Protein AF-A0A2E3R2M0-F1 (afdb_monomer_lite)

Sequence (137 aa):
MSVHHKRQRERTRADRLDARAAELRAQSKQAIVPGVRAQLLRDAARVSERADRIRMALDRTEGRVVVSDHAVVRYLERRYGMDLDAIRAEIAPPAVASAVVALGGTAQIDVPAKHGPHTVVVKDLVVVTVYADGAAS

Secondary structure (DSSP, 8-state):
--HHHHHHHHHHHHHHHHHHHHHHHHHHHH--SHHHHHHHHHHHHHHHHHHHHHHHHHHHHTTPPPPPHHHHHHHHHHHH---HHHHHHHHS-HHHHHHHHHTTS-EEEEE--TT--EEEEEETTEEEEEEES----

pLDDT: mean 88.08, std 9.84, range [35.47, 97.69]

Structure (mmCIF, N/CA/C/O backbone):
data_AF-A0A2E3R2M0-F1
#
_entry.id   AF-A0A2E3R2M0-F1
#
loop_
_atom_site.group_PDB
_atom_site.id
_atom_site.type_symbol
_atom_site.label_atom_id
_atom_site.label_alt_id
_atom_site.label_comp_id
_atom_site.label_asym_id
_atom_site.label_entity_id
_atom_site.label_seq_id
_atom_site.pdbx_PDB_ins_code
_atom_site.Cartn_x
_atom_site.Cartn_y
_atom_site.Cartn_z
_atom_site.occupancy
_atom_site.B_iso_or_equiv
_atom_site.auth_seq_id
_atom_site.auth_comp_id
_atom_site.auth_asym_id
_atom_site.auth_atom_id
_atom_site.pdbx_PDB_model_num
ATOM 1 N N . MET A 1 1 ? 0.326 29.605 25.614 1.00 57.25 1 MET A N 1
ATOM 2 C CA . MET A 1 1 ? -0.043 29.216 24.229 1.00 57.25 1 MET A CA 1
ATOM 3 C C . MET A 1 1 ? -1.101 28.122 24.291 1.00 57.25 1 MET A C 1
ATOM 5 O O . MET A 1 1 ? -0.841 27.101 24.913 1.00 57.25 1 MET A O 1
ATOM 9 N N . SER A 1 2 ? -2.286 28.344 23.710 1.00 75.56 2 SER A N 1
ATOM 10 C CA . SER A 1 2 ? -3.420 27.407 23.795 1.00 75.56 2 SER A CA 1
ATOM 11 C C . SER A 1 2 ? -3.106 26.059 23.132 1.00 75.56 2 SER A C 1
ATOM 13 O O . SER A 1 2 ? -2.579 26.012 22.017 1.00 75.56 2 SER A O 1
ATOM 15 N N . VAL A 1 3 ? -3.462 24.959 23.805 1.00 75.25 3 VAL A N 1
ATOM 16 C CA . VAL A 1 3 ? -3.320 23.572 23.317 1.00 75.25 3 VAL A CA 1
ATOM 17 C C . VAL A 1 3 ? -3.987 23.397 21.946 1.00 75.25 3 VAL A C 1
ATOM 19 O O . VAL A 1 3 ? -3.485 22.662 21.097 1.00 75.25 3 VAL A O 1
ATOM 22 N N . HIS A 1 4 ? -5.061 24.146 21.689 1.00 75.94 4 HIS A N 1
ATOM 23 C CA . HIS A 1 4 ? -5.784 24.144 20.422 1.00 75.94 4 HIS A CA 1
ATOM 24 C C . HIS A 1 4 ? -4.928 24.651 19.245 1.00 75.94 4 HIS A C 1
ATOM 26 O O . HIS A 1 4 ? -4.866 24.006 18.200 1.00 75.94 4 HIS A O 1
ATOM 32 N N . HIS A 1 5 ? -4.168 25.738 19.428 1.00 80.94 5 HIS A N 1
ATOM 33 C CA . HIS A 1 5 ? -3.263 26.256 18.392 1.00 80.94 5 HIS A CA 1
ATOM 34 C C . HIS A 1 5 ? -2.090 25.316 18.107 1.00 80.94 5 HIS A C 1
ATOM 36 O O . HIS A 1 5 ? -1.657 25.207 16.961 1.00 80.94 5 HIS A O 1
ATOM 42 N N . LYS A 1 6 ? -1.580 24.611 19.125 1.00 83.06 6 LYS A N 1
ATOM 43 C CA . LYS A 1 6 ? -0.527 23.604 18.924 1.00 83.06 6 LYS A CA 1
ATOM 44 C C . LYS A 1 6 ? -1.041 22.437 18.072 1.00 83.06 6 LYS A C 1
ATOM 46 O O . LYS A 1 6 ? -0.357 22.028 17.142 1.00 83.06 6 LYS A O 1
ATOM 51 N N . ARG A 1 7 ? -2.264 21.960 18.327 1.00 83.75 7 ARG A N 1
ATOM 52 C CA . ARG A 1 7 ? -2.898 20.871 17.560 1.00 83.75 7 ARG A CA 1
ATOM 53 C C . ARG A 1 7 ? -3.181 21.259 16.114 1.00 83.75 7 ARG A C 1
ATOM 55 O O . ARG A 1 7 ? -2.819 20.517 15.208 1.00 83.75 7 ARG A O 1
ATOM 62 N N . GLN A 1 8 ? -3.754 22.442 15.893 1.00 87.19 8 GLN A N 1
ATOM 63 C CA . GLN A 1 8 ? -4.021 22.941 14.543 1.00 87.19 8 GLN A CA 1
ATOM 64 C C . GLN A 1 8 ? -2.727 23.055 13.723 1.00 87.19 8 GLN A C 1
ATOM 66 O O . GLN A 1 8 ? -2.705 22.692 12.553 1.00 87.19 8 GLN A O 1
ATOM 71 N N . ARG A 1 9 ? -1.621 23.479 14.350 1.00 88.12 9 ARG A N 1
ATOM 72 C CA . ARG A 1 9 ? -0.300 23.523 13.706 1.00 88.12 9 ARG A CA 1
ATOM 73 C C . ARG A 1 9 ? 0.235 22.139 13.346 1.00 88.12 9 ARG A C 1
ATOM 75 O O . ARG A 1 9 ? 0.742 21.979 12.241 1.00 88.12 9 ARG A O 1
ATOM 82 N N . GLU A 1 10 ? 0.129 21.157 14.240 1.00 91.00 10 GLU A N 1
ATOM 83 C CA . GLU A 1 10 ? 0.587 19.787 13.960 1.00 91.00 10 GLU A CA 1
ATOM 84 C C . GLU A 1 10 ? -0.263 19.103 12.880 1.00 91.00 10 GLU A C 1
ATOM 86 O O . GLU A 1 10 ? 0.285 18.399 12.036 1.00 91.00 10 GLU A O 1
ATOM 91 N N . ARG A 1 11 ? -1.573 19.371 12.831 1.00 91.12 11 ARG A N 1
ATOM 92 C CA . ARG A 1 11 ? -2.447 18.857 11.768 1.00 91.12 11 ARG A CA 1
ATOM 93 C C . ARG A 1 11 ? -2.072 19.434 10.404 1.00 91.12 11 ARG A C 1
ATOM 95 O O . ARG A 1 11 ? -1.723 18.682 9.503 1.00 91.12 11 ARG A O 1
ATOM 102 N N . THR A 1 12 ? -1.972 20.760 10.305 1.00 92.94 12 THR A N 1
ATOM 103 C CA . THR A 1 12 ? -1.485 21.434 9.091 1.00 92.94 12 THR A CA 1
ATOM 104 C C . THR A 1 12 ? -0.083 20.959 8.694 1.00 92.94 12 THR A C 1
ATOM 106 O O . THR A 1 12 ? 0.257 20.909 7.514 1.00 92.94 12 THR A O 1
ATOM 109 N N . ARG A 1 13 ? 0.769 20.613 9.668 1.00 93.00 13 ARG A N 1
ATOM 110 C CA . ARG A 1 13 ? 2.099 20.057 9.408 1.00 93.00 13 ARG A CA 1
ATOM 111 C C . ARG A 1 13 ? 2.025 18.653 8.809 1.00 93.00 13 ARG A C 1
ATOM 113 O O . ARG A 1 13 ? 2.772 18.399 7.869 1.00 93.00 13 ARG A O 1
ATOM 120 N N . ALA A 1 14 ? 1.171 17.771 9.330 1.00 92.12 14 ALA A N 1
ATOM 121 C CA . ALA A 1 14 ? 0.958 16.440 8.763 1.00 92.12 14 ALA A CA 1
ATOM 122 C C . ALA A 1 14 ? 0.464 16.539 7.311 1.00 92.12 14 ALA A C 1
ATOM 124 O O . ALA A 1 14 ? 1.091 15.964 6.426 1.00 92.12 14 ALA A O 1
ATOM 125 N N . ASP A 1 15 ? -0.536 17.385 7.052 1.00 92.31 15 ASP A N 1
ATOM 126 C CA . ASP A 1 15 ? -1.093 17.586 5.707 1.00 92.31 15 ASP A CA 1
ATOM 127 C C . ASP A 1 15 ? -0.031 18.100 4.714 1.00 92.31 15 ASP A C 1
ATOM 129 O O . ASP A 1 15 ? 0.057 17.648 3.572 1.00 92.31 15 ASP A O 1
ATOM 133 N N . ARG A 1 16 ? 0.847 19.015 5.155 1.00 95.19 16 ARG A N 1
ATOM 134 C CA . ARG A 1 16 ? 1.979 19.496 4.340 1.00 95.19 16 ARG A CA 1
ATOM 135 C C . ARG A 1 16 ? 3.004 18.404 4.047 1.00 95.19 16 ARG A C 1
ATOM 137 O O . ARG A 1 16 ? 3.582 18.398 2.962 1.00 95.19 16 ARG A O 1
ATOM 144 N N . LEU A 1 17 ? 3.266 17.514 5.004 1.00 94.44 17 LEU A N 1
ATOM 145 C CA . LEU A 1 17 ? 4.168 16.382 4.789 1.00 94.44 17 LEU A CA 1
ATOM 146 C C . LEU A 1 17 ? 3.557 15.395 3.789 1.00 94.44 17 LEU A C 1
ATOM 148 O O . LEU A 1 17 ? 4.259 14.965 2.881 1.00 94.44 17 LEU A O 1
ATOM 152 N N . ASP A 1 18 ? 2.259 15.116 3.874 1.00 91.44 18 ASP A N 1
ATOM 153 C CA . ASP A 1 18 ? 1.570 14.250 2.911 1.00 91.44 18 ASP A CA 1
ATOM 154 C C . ASP A 1 18 ? 1.604 14.836 1.492 1.00 91.44 18 ASP A C 1
ATOM 156 O O . ASP A 1 18 ? 1.985 14.144 0.542 1.00 91.44 18 ASP A O 1
ATOM 160 N N . ALA A 1 19 ? 1.323 16.136 1.351 1.00 93.56 19 ALA A N 1
ATOM 161 C CA . ALA A 1 19 ? 1.453 16.842 0.078 1.00 93.56 19 ALA A CA 1
ATOM 162 C C . ALA A 1 19 ? 2.885 16.754 -0.477 1.00 93.56 19 ALA A C 1
ATOM 164 O O . ALA A 1 19 ? 3.085 16.457 -1.656 1.00 93.56 19 ALA A O 1
ATOM 165 N N . ARG A 1 20 ? 3.897 16.926 0.382 1.00 95.38 20 ARG A N 1
ATOM 166 C CA . ARG A 1 20 ? 5.302 16.801 -0.019 1.00 95.38 20 ARG A CA 1
ATOM 167 C C . ARG A 1 20 ? 5.665 15.375 -0.431 1.00 95.38 20 ARG A C 1
ATOM 169 O O . ARG A 1 20 ? 6.393 15.191 -1.402 1.00 95.38 20 ARG A O 1
ATOM 176 N N . ALA A 1 21 ? 5.167 14.362 0.273 1.00 91.69 21 ALA A N 1
ATOM 177 C CA . ALA A 1 21 ? 5.384 12.968 -0.099 1.00 91.69 21 ALA A CA 1
ATOM 178 C C . ALA A 1 21 ? 4.736 12.650 -1.456 1.00 91.69 21 ALA A C 1
ATOM 180 O O . ALA A 1 21 ? 5.339 11.957 -2.275 1.00 91.69 21 ALA A O 1
ATOM 181 N N . ALA A 1 22 ? 3.534 13.168 -1.723 1.00 89.56 22 ALA A N 1
ATOM 182 C CA . ALA A 1 22 ? 2.870 13.029 -3.017 1.00 89.56 22 ALA A CA 1
ATOM 183 C C . ALA A 1 22 ? 3.665 13.702 -4.150 1.00 89.56 22 ALA A C 1
ATOM 185 O O . ALA A 1 22 ? 3.880 13.088 -5.196 1.00 89.56 22 ALA A O 1
ATOM 186 N N . GLU A 1 23 ? 4.170 14.914 -3.917 1.00 93.75 23 GLU A N 1
ATOM 187 C CA . GLU A 1 23 ? 5.014 15.642 -4.868 1.00 93.75 23 GLU A CA 1
ATOM 188 C C . GLU A 1 23 ? 6.308 14.875 -5.188 1.00 93.75 23 GLU A C 1
ATOM 190 O O . GLU A 1 23 ? 6.620 14.651 -6.355 1.00 93.75 23 GLU A O 1
ATOM 195 N N . LEU A 1 24 ? 7.027 14.392 -4.169 1.00 91.12 24 LEU A N 1
ATOM 196 C CA . LEU A 1 24 ? 8.251 13.600 -4.356 1.00 91.12 24 LEU A CA 1
ATOM 197 C C . LEU A 1 24 ? 7.983 12.302 -5.132 1.00 91.12 24 LEU A C 1
ATOM 199 O O . LEU A 1 24 ? 8.786 11.903 -5.978 1.00 91.12 24 LEU A O 1
ATOM 203 N N . ARG A 1 25 ? 6.833 11.653 -4.903 1.00 88.94 25 ARG A N 1
ATOM 204 C CA . ARG A 1 25 ? 6.409 10.483 -5.692 1.00 88.94 25 ARG A CA 1
ATOM 205 C C . ARG A 1 25 ? 6.126 10.854 -7.147 1.00 88.94 25 ARG A C 1
ATOM 207 O O . ARG A 1 25 ? 6.478 10.081 -8.034 1.00 88.94 25 ARG A O 1
ATOM 214 N N . ALA A 1 26 ? 5.515 12.008 -7.411 1.00 87.12 26 ALA A N 1
ATOM 215 C CA . ALA A 1 26 ? 5.287 12.488 -8.773 1.00 87.12 26 ALA A CA 1
ATOM 216 C C . ALA A 1 26 ? 6.611 12.808 -9.486 1.00 87.12 26 ALA A C 1
ATOM 218 O O . ALA A 1 26 ? 6.827 12.340 -10.602 1.00 87.12 26 ALA A O 1
ATOM 219 N N . GLN A 1 27 ? 7.538 13.496 -8.813 1.00 87.56 27 GLN A N 1
ATOM 220 C CA . GLN A 1 27 ? 8.883 13.766 -9.333 1.00 87.56 27 GLN A CA 1
ATOM 221 C C . GLN A 1 27 ? 9.650 12.471 -9.622 1.00 87.56 27 GLN A C 1
ATOM 223 O O . GLN A 1 27 ? 10.285 12.342 -10.663 1.00 87.56 27 GLN A O 1
ATOM 228 N N . SER A 1 28 ? 9.533 11.465 -8.749 1.00 88.38 28 SER A N 1
ATOM 229 C CA . SER A 1 28 ? 10.120 10.140 -8.970 1.00 88.38 28 SER A CA 1
ATOM 230 C C . SER A 1 28 ? 9.608 9.473 -10.255 1.00 88.38 28 SER A C 1
ATOM 232 O O . SER A 1 28 ? 10.381 8.820 -10.952 1.00 88.38 28 SER A O 1
ATOM 234 N N . LYS A 1 29 ? 8.329 9.656 -10.617 1.00 84.81 29 LYS A N 1
ATOM 235 C CA . LYS A 1 29 ? 7.778 9.133 -11.883 1.00 84.81 29 LYS A CA 1
ATOM 236 C C . LYS A 1 29 ? 8.386 9.810 -13.117 1.00 84.81 29 LYS A C 1
ATOM 238 O O . LYS A 1 29 ? 8.476 9.167 -14.154 1.00 84.81 29 LYS A O 1
ATOM 243 N N . GLN A 1 30 ? 8.789 11.074 -13.002 1.00 85.06 30 GLN A N 1
ATOM 244 C CA . GLN A 1 30 ? 9.390 11.862 -14.086 1.00 85.06 30 GLN A CA 1
ATOM 245 C C . GLN A 1 30 ? 10.927 11.771 -14.119 1.00 85.06 30 GLN A C 1
ATOM 247 O O . GLN A 1 30 ? 11.556 12.230 -15.070 1.00 85.06 30 GLN A O 1
ATOM 252 N N . ALA A 1 31 ? 11.552 11.198 -13.086 1.00 84.62 31 ALA A N 1
ATOM 253 C CA . ALA A 1 31 ? 13.001 11.125 -12.972 1.00 84.62 31 ALA A CA 1
ATOM 254 C C . ALA A 1 31 ? 13.601 10.152 -13.999 1.00 84.62 31 ALA A C 1
ATOM 256 O O . ALA A 1 31 ? 13.319 8.955 -13.984 1.00 84.62 31 ALA A O 1
ATOM 257 N N . ILE A 1 32 ? 14.491 10.676 -14.844 1.00 81.88 32 ILE A N 1
ATOM 258 C CA . ILE A 1 32 ? 15.171 9.919 -15.907 1.00 81.88 32 ILE A CA 1
ATOM 259 C C . ILE A 1 32 ? 16.325 9.078 -15.336 1.00 81.88 32 ILE A C 1
ATOM 261 O O . ILE A 1 32 ? 16.623 7.995 -15.832 1.00 81.88 32 ILE A O 1
ATOM 265 N N . VAL A 1 33 ? 16.965 9.550 -14.260 1.00 91.31 33 VAL A N 1
ATOM 266 C CA . VAL A 1 33 ? 18.130 8.887 -13.656 1.00 91.31 33 VAL A CA 1
ATOM 267 C C . VAL A 1 33 ? 17.684 7.906 -12.560 1.00 91.31 33 VAL A C 1
ATOM 269 O O . VAL A 1 33 ? 17.106 8.348 -11.559 1.00 91.31 33 VAL A O 1
ATOM 272 N N . PRO A 1 34 ? 18.008 6.598 -12.664 1.00 80.06 34 PRO A N 1
ATOM 273 C CA . PRO A 1 34 ? 17.592 5.588 -11.685 1.00 80.06 34 PRO A CA 1
ATOM 274 C C . PRO A 1 34 ? 17.998 5.907 -10.239 1.00 80.06 34 PRO A C 1
ATOM 276 O O . PRO A 1 34 ? 17.199 5.738 -9.318 1.00 80.06 34 PRO A O 1
ATOM 279 N N . GLY A 1 35 ? 19.210 6.435 -10.026 1.00 85.38 35 GLY A N 1
ATOM 280 C CA . GLY A 1 35 ? 19.694 6.811 -8.692 1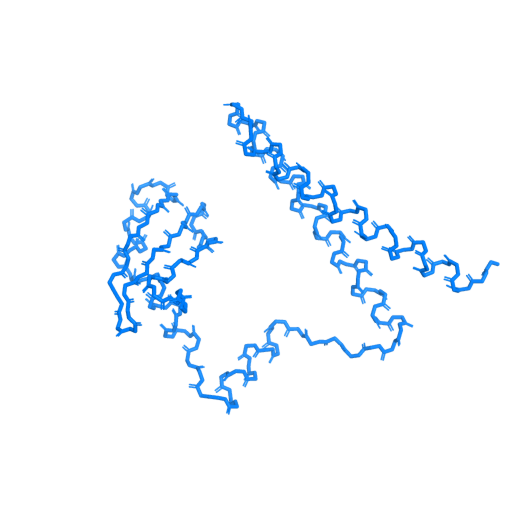.00 85.38 35 GLY A CA 1
ATOM 281 C C . GLY A 1 35 ? 18.882 7.940 -8.048 1.00 85.38 35 GLY A C 1
ATOM 282 O O . GLY A 1 35 ? 18.532 7.863 -6.869 1.00 85.38 35 GLY A O 1
ATOM 283 N N . VAL A 1 36 ? 18.508 8.950 -8.841 1.00 88.00 36 VAL A N 1
ATOM 284 C CA . VAL A 1 36 ? 17.659 10.066 -8.392 1.00 88.00 36 VAL A CA 1
ATOM 285 C C . VAL A 1 36 ? 16.252 9.564 -8.083 1.00 88.00 36 VAL A C 1
ATOM 287 O O . VAL A 1 36 ? 15.697 9.886 -7.034 1.00 88.00 36 VAL A O 1
ATOM 290 N N . ARG A 1 37 ? 15.698 8.705 -8.945 1.00 86.25 37 ARG A N 1
ATOM 291 C CA . ARG A 1 37 ? 14.391 8.075 -8.730 1.00 86.25 37 ARG A CA 1
ATOM 292 C C . ARG A 1 37 ? 14.338 7.305 -7.410 1.00 86.25 37 ARG A C 1
ATOM 294 O O . ARG A 1 37 ? 13.400 7.498 -6.637 1.00 86.25 37 ARG A O 1
ATOM 301 N N . ALA A 1 38 ? 15.341 6.467 -7.146 1.00 82.81 38 ALA A N 1
ATOM 302 C CA . ALA A 1 38 ? 15.433 5.682 -5.918 1.00 82.81 38 ALA A CA 1
ATOM 303 C C . ALA A 1 38 ? 15.561 6.575 -4.674 1.00 82.81 38 ALA A C 1
ATOM 305 O O . ALA A 1 38 ? 14.940 6.302 -3.646 1.00 82.81 38 ALA A O 1
ATOM 306 N N . GLN A 1 39 ? 16.325 7.667 -4.770 1.00 88.62 39 GLN A N 1
ATOM 307 C CA . GLN A 1 39 ? 16.451 8.631 -3.682 1.00 88.62 39 GLN A CA 1
ATOM 308 C C . GLN A 1 39 ? 15.118 9.327 -3.376 1.00 88.62 39 GLN A C 1
ATOM 310 O O . GLN A 1 39 ? 14.696 9.339 -2.222 1.00 88.62 39 GLN A O 1
ATOM 315 N N . LEU A 1 40 ? 14.404 9.802 -4.401 1.00 89.12 40 LEU A N 1
ATOM 316 C CA . LEU A 1 40 ? 13.090 10.433 -4.241 1.00 89.12 40 LEU A CA 1
ATOM 317 C C . LEU A 1 40 ? 12.051 9.486 -3.621 1.00 89.12 40 LEU A C 1
ATOM 319 O O . LEU A 1 40 ? 11.238 9.920 -2.806 1.00 89.12 40 LEU A O 1
ATOM 323 N N . LEU A 1 41 ? 12.087 8.190 -3.956 1.00 86.62 41 LEU A N 1
ATOM 324 C CA . LEU A 1 41 ? 11.209 7.189 -3.334 1.00 86.62 41 LEU A CA 1
ATOM 325 C C . LEU A 1 41 ? 11.514 7.003 -1.846 1.00 86.62 41 LEU A C 1
ATOM 327 O O . LEU A 1 41 ? 10.588 6.981 -1.033 1.00 86.62 41 LEU A O 1
ATOM 331 N N . ARG A 1 42 ? 12.798 6.915 -1.474 1.00 89.00 42 ARG A N 1
ATOM 332 C CA . ARG A 1 42 ? 13.209 6.828 -0.064 1.00 89.00 42 ARG A CA 1
ATOM 333 C C . ARG A 1 42 ? 12.787 8.064 0.720 1.00 89.00 42 ARG A C 1
ATOM 335 O O . ARG A 1 42 ? 12.273 7.937 1.830 1.00 89.00 42 ARG A O 1
ATOM 342 N N . ASP A 1 43 ? 12.968 9.244 0.142 1.00 90.75 43 ASP A N 1
ATOM 343 C CA . ASP A 1 43 ? 12.594 10.497 0.792 1.00 90.75 43 ASP A CA 1
ATOM 344 C C . ASP A 1 43 ? 11.073 10.604 0.954 1.00 90.75 43 ASP A C 1
ATOM 346 O O . ASP A 1 43 ? 10.595 10.943 2.038 1.00 90.75 43 ASP A O 1
ATOM 350 N N . ALA A 1 44 ? 10.297 10.209 -0.060 1.00 89.31 44 ALA A N 1
ATOM 351 C CA . ALA A 1 44 ? 8.843 10.132 0.048 1.00 89.31 44 ALA A CA 1
ATOM 352 C C . ALA A 1 44 ? 8.385 9.160 1.150 1.00 89.31 44 ALA A C 1
ATOM 354 O O . ALA A 1 44 ? 7.476 9.492 1.914 1.00 89.31 44 ALA A O 1
ATOM 355 N N . ALA A 1 45 ? 9.018 7.987 1.269 1.00 87.81 45 ALA A N 1
ATOM 356 C CA . ALA A 1 45 ? 8.704 7.010 2.312 1.00 87.81 45 ALA A CA 1
ATOM 357 C C . ALA A 1 45 ? 8.961 7.576 3.720 1.00 87.81 45 ALA A C 1
ATOM 359 O O . ALA A 1 45 ? 8.084 7.507 4.581 1.00 87.81 45 ALA A O 1
ATOM 360 N N . ARG A 1 46 ? 10.113 8.228 3.932 1.00 93.38 46 ARG A N 1
ATOM 361 C CA . ARG A 1 46 ? 10.460 8.870 5.216 1.00 93.38 46 ARG A CA 1
ATOM 362 C C . ARG A 1 46 ? 9.482 9.978 5.601 1.00 93.38 46 ARG A C 1
ATOM 364 O O . ARG A 1 46 ? 9.128 10.118 6.772 1.00 93.38 46 ARG A O 1
ATOM 371 N N . VAL A 1 47 ? 9.058 10.789 4.630 1.00 93.94 47 VAL A N 1
ATOM 372 C CA . VAL A 1 47 ? 8.087 11.868 4.863 1.00 93.94 47 VAL A CA 1
ATOM 373 C C . VAL A 1 47 ? 6.719 11.292 5.239 1.00 93.94 47 VAL A C 1
ATOM 375 O O . VAL A 1 47 ? 6.120 11.765 6.204 1.00 93.94 47 VAL A O 1
ATOM 378 N N . SER A 1 48 ? 6.276 10.242 4.542 1.00 89.75 48 SER A N 1
ATOM 379 C CA . SER A 1 48 ? 5.019 9.536 4.827 1.00 89.75 48 SER A CA 1
ATOM 380 C C . SER A 1 48 ? 5.000 8.963 6.248 1.00 89.75 48 SER A C 1
ATOM 382 O O . SER A 1 48 ? 4.116 9.287 7.032 1.00 89.75 48 SER A O 1
ATOM 384 N N . GLU A 1 49 ? 6.044 8.221 6.633 1.00 91.25 49 GLU A N 1
ATOM 385 C CA . GLU A 1 49 ? 6.167 7.630 7.975 1.00 91.25 49 GLU A CA 1
ATOM 386 C C . GLU A 1 49 ? 6.143 8.706 9.077 1.00 91.25 49 GLU A C 1
ATOM 388 O O . GLU A 1 49 ? 5.623 8.521 10.182 1.00 91.25 49 GLU A O 1
ATOM 393 N N . ARG A 1 50 ? 6.719 9.880 8.795 1.00 94.25 50 ARG A N 1
ATOM 394 C CA . ARG A 1 50 ? 6.671 11.013 9.720 1.00 94.25 50 ARG A CA 1
ATOM 395 C C . ARG A 1 50 ? 5.261 11.589 9.855 1.00 94.25 50 ARG A C 1
ATOM 397 O O . ARG A 1 50 ? 4.884 11.926 10.977 1.00 94.25 50 ARG A O 1
ATOM 404 N N . ALA A 1 51 ? 4.511 11.712 8.762 1.00 92.06 51 ALA A N 1
ATOM 405 C CA . ALA A 1 51 ? 3.125 12.172 8.798 1.00 92.06 51 ALA A CA 1
ATOM 406 C C . ALA A 1 51 ? 2.245 11.199 9.599 1.00 92.06 51 ALA A C 1
ATOM 408 O O . ALA A 1 51 ? 1.532 11.636 10.504 1.00 92.06 51 ALA A O 1
ATOM 409 N N . ASP A 1 52 ? 2.392 9.891 9.369 1.00 89.31 52 ASP A N 1
ATOM 410 C CA . ASP A 1 52 ? 1.649 8.847 10.086 1.00 89.31 52 ASP A CA 1
ATOM 411 C C . ASP A 1 52 ? 1.901 8.909 11.600 1.00 89.31 52 ASP A C 1
ATOM 413 O O . ASP A 1 52 ? 0.959 8.909 12.395 1.00 89.31 52 ASP A O 1
ATOM 417 N N . ARG A 1 53 ? 3.163 9.080 12.024 1.00 91.06 53 ARG A N 1
ATOM 418 C CA . ARG A 1 53 ? 3.502 9.264 13.448 1.00 91.06 53 ARG A CA 1
ATOM 419 C C . ARG A 1 53 ? 2.839 10.493 14.068 1.00 91.06 53 ARG A C 1
ATOM 421 O O . ARG A 1 53 ? 2.385 10.424 15.211 1.00 91.06 53 ARG A O 1
ATOM 428 N N . ILE A 1 54 ? 2.791 11.614 13.345 1.00 91.94 54 ILE A N 1
ATOM 429 C CA . ILE A 1 54 ? 2.131 12.836 13.828 1.00 91.94 54 ILE A CA 1
ATOM 430 C C . ILE A 1 54 ? 0.621 12.605 13.944 1.00 91.94 54 ILE A C 1
ATOM 432 O O . ILE A 1 54 ? 0.045 12.963 14.970 1.00 91.94 54 ILE A O 1
ATOM 436 N N . ARG A 1 55 ? -0.008 11.957 12.953 1.00 89.62 55 ARG A N 1
ATOM 437 C CA . ARG A 1 55 ? -1.440 11.617 12.989 1.00 89.62 55 ARG A CA 1
ATOM 438 C C . ARG A 1 55 ? -1.772 10.714 14.181 1.00 89.62 55 ARG A C 1
ATOM 440 O O . ARG A 1 55 ? -2.622 11.078 14.985 1.00 89.62 55 ARG A O 1
ATOM 447 N N . MET A 1 56 ? -1.006 9.644 14.403 1.00 87.19 56 MET A N 1
ATOM 448 C CA . MET A 1 56 ? -1.191 8.777 15.577 1.00 87.19 56 MET A CA 1
ATOM 449 C C . MET A 1 56 ? -1.042 9.531 16.907 1.00 87.19 56 MET A C 1
ATOM 451 O O . MET A 1 56 ? -1.776 9.273 17.862 1.00 87.19 56 MET A O 1
ATOM 455 N N . ALA A 1 57 ? -0.082 10.455 17.006 1.00 87.44 57 ALA A N 1
ATOM 456 C CA . ALA A 1 57 ? 0.093 11.268 18.206 1.00 87.44 57 ALA A CA 1
ATOM 457 C C . ALA A 1 57 ? -1.085 12.235 18.427 1.00 87.44 57 ALA A C 1
ATOM 459 O O . ALA A 1 57 ? -1.510 12.434 19.569 1.00 87.44 57 ALA A O 1
ATOM 460 N N . LEU A 1 58 ? -1.630 12.809 17.349 1.00 88.44 58 LEU A N 1
ATOM 461 C CA . LEU A 1 58 ? -2.831 13.642 17.391 1.00 88.44 58 LEU A CA 1
ATOM 462 C C . LEU A 1 58 ? -4.048 12.838 17.847 1.00 88.44 58 LEU A C 1
ATOM 464 O O . LEU A 1 58 ? -4.705 13.260 18.795 1.00 88.44 58 LEU A O 1
ATOM 468 N N . ASP A 1 59 ? -4.287 11.660 17.271 1.00 88.00 59 ASP A N 1
ATOM 469 C CA . ASP A 1 59 ? -5.423 10.806 17.638 1.00 88.00 59 ASP A CA 1
ATOM 470 C C . ASP A 1 59 ? -5.393 10.427 19.124 1.00 88.00 59 ASP A C 1
ATOM 472 O O . ASP A 1 59 ? -6.393 10.581 19.829 1.00 88.00 59 ASP A O 1
ATOM 476 N N . ARG A 1 60 ? -4.215 10.044 19.641 1.00 85.12 60 ARG A N 1
ATOM 477 C CA . ARG A 1 60 ? -4.013 9.786 21.079 1.00 85.12 60 ARG A CA 1
ATOM 478 C C . ARG A 1 60 ? -4.326 11.012 21.935 1.00 85.12 60 ARG A C 1
ATOM 480 O O . ARG A 1 60 ? -4.919 10.889 23.001 1.00 85.12 60 ARG A O 1
ATOM 487 N N . THR A 1 61 ? -3.930 12.197 21.475 1.00 84.50 61 THR A N 1
ATOM 488 C CA . THR A 1 61 ? -4.153 13.460 22.195 1.00 84.50 61 THR A CA 1
ATOM 489 C C . THR A 1 61 ? -5.624 13.894 22.165 1.00 84.50 61 THR A C 1
ATOM 491 O O . THR A 1 61 ? -6.081 14.606 23.060 1.00 84.50 61 THR A O 1
ATOM 494 N N . GLU A 1 62 ? -6.368 13.488 21.138 1.00 85.00 62 GLU A N 1
ATOM 495 C CA . GLU A 1 62 ? -7.803 13.737 20.990 1.00 85.00 62 GLU A CA 1
ATOM 496 C C . GLU A 1 62 ? -8.670 12.672 21.680 1.00 85.00 62 GLU A C 1
ATOM 498 O O . GLU A 1 62 ? -9.893 12.767 21.632 1.00 85.00 62 GLU A O 1
ATOM 503 N N . GLY A 1 63 ? -8.059 11.677 22.336 1.00 85.31 63 GLY A N 1
ATOM 504 C CA . GLY A 1 63 ? -8.786 10.579 22.975 1.00 85.31 63 GLY A CA 1
ATOM 505 C C . GLY A 1 63 ? -9.519 9.686 21.971 1.00 85.31 63 GLY A C 1
ATOM 506 O O . GLY A 1 63 ? -10.462 8.991 22.341 1.00 85.31 63 GLY A O 1
ATOM 507 N N . ARG A 1 64 ? -9.112 9.712 20.696 1.00 84.62 64 ARG A N 1
ATOM 508 C CA . ARG A 1 64 ? -9.689 8.858 19.659 1.00 84.62 64 ARG A CA 1
ATOM 509 C C . ARG A 1 64 ? -9.110 7.458 19.775 1.00 84.62 64 ARG A C 1
ATOM 511 O O . ARG A 1 64 ? -7.902 7.275 19.924 1.00 84.62 64 ARG A O 1
ATOM 518 N N . VAL A 1 65 ? -9.978 6.462 19.658 1.00 85.75 65 VAL A N 1
ATOM 519 C CA . VAL A 1 65 ? -9.552 5.070 19.520 1.00 85.75 65 VAL A CA 1
ATOM 520 C C . VAL A 1 65 ? -8.997 4.878 18.111 1.00 85.75 65 VAL A C 1
ATOM 522 O O . VAL A 1 65 ? -9.680 5.165 17.130 1.00 85.75 65 VAL A O 1
ATOM 525 N N . VAL A 1 66 ? -7.761 4.390 18.016 1.00 87.06 66 VAL A N 1
ATOM 526 C CA . VAL A 1 66 ? -7.110 4.048 16.745 1.00 87.06 66 VAL A CA 1
ATOM 527 C C . VAL A 1 66 ? -7.160 2.536 16.566 1.00 87.06 66 VAL A C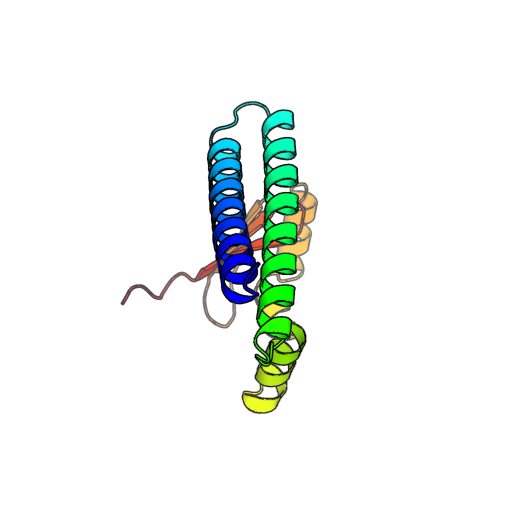 1
ATOM 529 O O . VAL A 1 66 ? -6.745 1.792 17.454 1.00 87.06 66 VAL A O 1
ATOM 532 N N . VAL A 1 67 ? -7.645 2.085 15.411 1.00 87.56 67 VAL A N 1
ATOM 533 C CA . VAL A 1 67 ? -7.638 0.670 15.025 1.00 87.56 67 VAL A CA 1
ATOM 534 C C . VAL A 1 67 ? -6.388 0.412 14.190 1.00 87.56 67 VAL A C 1
ATOM 536 O O . VAL A 1 67 ? -6.156 1.100 13.203 1.00 87.56 67 VAL A O 1
ATOM 539 N N . SER A 1 68 ? -5.558 -0.547 14.601 1.00 89.19 68 SER A N 1
ATOM 540 C CA . SER A 1 68 ? -4.373 -0.939 13.832 1.00 89.19 68 SER A CA 1
ATOM 541 C C . SER A 1 68 ? -4.747 -1.824 12.644 1.00 89.19 68 SER A C 1
ATOM 543 O O . SER A 1 68 ? -5.731 -2.561 12.711 1.00 89.19 68 SER A O 1
ATOM 545 N N . ASP A 1 69 ? -3.907 -1.854 11.609 1.00 90.00 69 ASP A N 1
ATOM 546 C CA . ASP A 1 69 ? -4.084 -2.770 10.474 1.00 90.00 69 ASP A CA 1
ATOM 547 C C . ASP A 1 69 ? -4.178 -4.229 10.932 1.00 90.00 69 ASP A C 1
ATOM 549 O O . ASP A 1 69 ? -5.005 -4.985 10.434 1.00 90.00 69 ASP A O 1
ATOM 553 N N . HIS A 1 70 ? -3.404 -4.624 11.952 1.00 92.94 70 HIS A N 1
ATOM 554 C CA . HIS A 1 70 ? -3.509 -5.963 12.534 1.00 92.94 70 HIS A CA 1
ATOM 555 C C . HIS A 1 70 ? -4.904 -6.235 13.115 1.00 92.94 70 HIS A C 1
ATOM 557 O O . HIS A 1 70 ? -5.446 -7.321 12.930 1.00 92.94 70 HIS A O 1
ATOM 563 N N . ALA A 1 71 ? -5.504 -5.260 13.804 1.00 94.50 71 ALA A N 1
ATOM 564 C CA . ALA A 1 71 ? -6.852 -5.409 14.339 1.00 94.50 71 ALA A CA 1
ATOM 565 C C . ALA A 1 71 ? -7.899 -5.492 13.217 1.00 94.50 71 ALA A C 1
ATOM 567 O O . ALA A 1 71 ? -8.820 -6.299 13.321 1.00 94.50 71 ALA A O 1
ATOM 568 N N . VAL A 1 72 ? -7.729 -4.728 12.130 1.00 95.75 72 VAL A N 1
ATOM 569 C CA . VAL A 1 72 ? -8.579 -4.828 10.932 1.00 95.75 72 VAL A CA 1
ATOM 570 C C . VAL A 1 72 ? -8.465 -6.219 10.307 1.00 95.75 72 VAL A C 1
ATOM 572 O O . VAL A 1 72 ? -9.484 -6.874 10.116 1.00 95.75 72 VAL A O 1
ATOM 575 N N . VAL A 1 73 ? -7.244 -6.706 10.072 1.00 94.62 73 VAL A N 1
ATOM 576 C CA . VAL A 1 73 ? -6.952 -8.059 9.558 1.00 94.62 73 VAL A CA 1
ATOM 577 C C . VAL A 1 73 ? -7.671 -9.118 10.398 1.00 94.62 73 VAL A C 1
ATOM 579 O O . VAL A 1 73 ? -8.460 -9.897 9.868 1.00 94.62 73 VAL A O 1
ATOM 582 N N . ARG A 1 74 ? -7.496 -9.095 11.727 1.00 96.19 74 ARG A N 1
ATOM 583 C CA . ARG A 1 74 ? -8.161 -10.052 12.628 1.00 96.19 74 ARG A CA 1
ATOM 584 C C . ARG A 1 74 ? -9.676 -9.929 12.626 1.00 96.19 74 ARG A C 1
ATOM 586 O O . ARG A 1 74 ? -10.370 -10.936 12.760 1.00 96.19 74 ARG A O 1
ATOM 593 N N . TYR A 1 75 ? -10.196 -8.711 12.528 1.00 97.44 75 TYR A N 1
ATOM 594 C CA . TYR A 1 75 ? -11.631 -8.490 12.446 1.00 97.44 75 TYR A CA 1
ATOM 595 C C . TYR A 1 75 ? -12.197 -9.088 11.157 1.00 97.44 75 TYR A C 1
ATOM 597 O O . TYR A 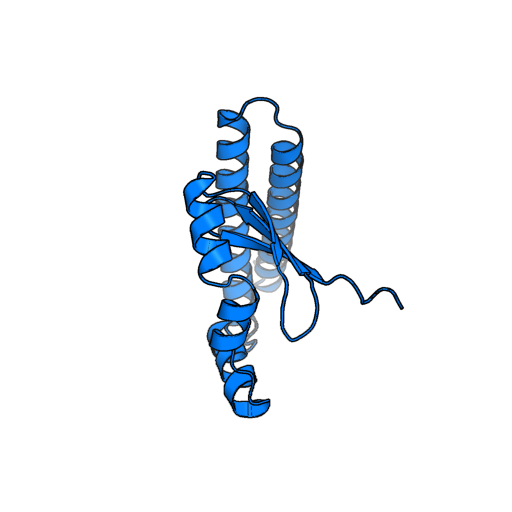1 75 ? -13.194 -9.797 11.224 1.00 97.44 75 TYR A O 1
ATOM 605 N N . LEU A 1 76 ? -11.538 -8.881 10.014 1.00 97.00 76 LEU A N 1
ATOM 606 C CA . LEU A 1 76 ? -11.951 -9.452 8.732 1.00 97.00 76 LEU A CA 1
ATOM 607 C C . LEU A 1 76 ? -11.962 -10.987 8.760 1.00 97.00 76 LEU A C 1
ATOM 609 O O . LEU A 1 76 ? -12.972 -11.597 8.406 1.00 97.00 76 LEU A O 1
ATOM 613 N N . GLU A 1 77 ? -10.898 -11.600 9.281 1.00 96.94 77 GLU A N 1
ATOM 614 C CA . GLU A 1 77 ? -10.800 -13.056 9.453 1.00 96.94 77 GLU A CA 1
ATOM 615 C C . GLU A 1 77 ? -11.924 -13.606 10.337 1.00 96.94 77 GLU A C 1
ATOM 617 O O . GLU A 1 77 ? -12.652 -14.516 9.949 1.00 96.94 77 GLU A O 1
ATOM 622 N N . ARG A 1 78 ? -12.110 -13.040 11.534 1.00 96.75 78 ARG A N 1
ATOM 623 C CA . ARG A 1 78 ? -13.032 -13.599 12.535 1.00 96.75 78 ARG A CA 1
ATOM 624 C C . ARG A 1 78 ? -14.493 -13.266 12.264 1.00 96.75 78 ARG A C 1
ATOM 626 O O . ARG A 1 78 ? -15.362 -14.084 12.546 1.00 96.75 78 ARG A O 1
ATOM 633 N N . ARG A 1 79 ? -14.783 -12.049 11.792 1.00 97.69 79 ARG A N 1
ATOM 634 C CA . ARG A 1 79 ? -16.161 -11.565 11.622 1.00 97.69 79 ARG A CA 1
ATOM 635 C C . ARG A 1 79 ? -16.770 -11.998 10.299 1.00 97.69 79 ARG A C 1
ATOM 637 O O . ARG A 1 79 ? -17.970 -12.283 10.278 1.00 97.69 79 ARG A O 1
ATOM 644 N N . TYR A 1 80 ? -15.969 -11.984 9.235 1.00 96.50 80 TYR A N 1
ATOM 645 C CA . TYR A 1 80 ? -16.417 -12.263 7.871 1.00 96.50 80 TYR A CA 1
ATOM 646 C C . TYR A 1 80 ? -15.874 -13.583 7.320 1.00 96.50 80 TYR A C 1
ATOM 648 O O . TYR A 1 80 ? -16.233 -13.949 6.207 1.00 96.50 80 TYR A O 1
ATOM 656 N N . GLY A 1 81 ? -15.039 -14.306 8.075 1.00 95.31 81 GLY A N 1
ATOM 657 C CA . GLY A 1 81 ? -14.469 -15.574 7.618 1.00 95.31 81 GLY A CA 1
ATOM 658 C C . GLY A 1 81 ? -13.481 -15.407 6.463 1.00 95.31 81 GLY A C 1
ATOM 659 O O . GLY A 1 81 ? -13.281 -16.349 5.703 1.00 95.31 81 GLY A O 1
ATOM 660 N N . MET A 1 82 ? -12.904 -14.211 6.285 1.00 95.31 82 MET A N 1
ATOM 661 C CA . MET A 1 82 ? -11.942 -13.960 5.212 1.00 95.31 82 MET A CA 1
ATOM 662 C C . MET A 1 82 ? -10.616 -14.651 5.518 1.00 95.31 82 MET A C 1
ATOM 664 O O . MET A 1 82 ? -9.952 -14.309 6.492 1.00 95.31 82 MET A O 1
ATOM 668 N N . ASP A 1 83 ? -10.202 -15.577 4.660 1.00 94.31 83 ASP A N 1
ATOM 669 C CA . ASP A 1 83 ? -8.864 -16.159 4.718 1.00 94.31 83 ASP A CA 1
ATOM 670 C C . ASP A 1 83 ? -7.879 -15.238 3.986 1.00 94.31 83 ASP A C 1
ATOM 672 O O . ASP A 1 83 ? -7.711 -15.291 2.765 1.00 94.31 83 ASP A O 1
ATOM 676 N N . LEU A 1 84 ? -7.262 -14.328 4.742 1.00 92.19 84 LEU A N 1
ATOM 677 C CA . LEU A 1 84 ? -6.323 -13.354 4.190 1.00 92.19 84 LEU A CA 1
ATOM 678 C C . LEU A 1 84 ? -5.032 -14.004 3.677 1.00 92.19 84 LEU A C 1
ATOM 680 O O . LEU A 1 84 ? -4.379 -13.425 2.808 1.00 92.19 84 LEU A O 1
ATOM 684 N N . ASP A 1 85 ? -4.674 -15.195 4.158 1.00 91.50 85 ASP A N 1
ATOM 685 C CA . ASP A 1 85 ? -3.529 -15.942 3.639 1.00 91.50 85 ASP A CA 1
ATOM 686 C C . ASP A 1 85 ? -3.869 -16.603 2.300 1.00 91.50 85 ASP A C 1
ATOM 688 O O . ASP A 1 85 ? -3.072 -16.520 1.363 1.00 91.50 85 ASP A O 1
ATOM 692 N N . ALA A 1 86 ? -5.082 -17.143 2.149 1.00 91.75 86 ALA A N 1
ATOM 693 C CA . ALA A 1 86 ? -5.579 -17.592 0.849 1.00 91.75 86 ALA A CA 1
ATOM 694 C C . ALA A 1 86 ? -5.671 -16.435 -0.158 1.00 91.75 86 ALA A C 1
ATOM 696 O O . ALA A 1 86 ? -5.241 -16.590 -1.298 1.00 91.75 86 ALA A O 1
ATOM 697 N N . ILE A 1 87 ? -6.146 -15.256 0.264 1.00 91.56 87 ILE A N 1
ATOM 698 C CA . ILE A 1 87 ? -6.188 -14.058 -0.592 1.00 91.56 87 ILE A CA 1
ATOM 699 C C . ILE A 1 87 ? -4.774 -13.653 -1.033 1.00 91.56 87 ILE A C 1
ATOM 701 O O . ILE A 1 87 ? -4.555 -13.359 -2.205 1.00 91.56 87 ILE A O 1
ATOM 705 N N . ARG A 1 88 ? -3.782 -13.673 -0.133 1.00 92.19 88 ARG A N 1
ATOM 706 C CA . ARG A 1 88 ? -2.377 -13.404 -0.499 1.00 92.19 88 ARG A CA 1
ATOM 707 C C . ARG A 1 88 ? -1.843 -14.417 -1.510 1.00 92.19 88 ARG A C 1
ATOM 709 O O . ARG A 1 88 ? -1.187 -14.016 -2.469 1.00 92.19 88 ARG A O 1
ATOM 716 N N . ALA A 1 89 ? -2.124 -15.702 -1.300 1.00 91.75 89 ALA A N 1
ATOM 717 C CA . ALA A 1 89 ? -1.719 -16.769 -2.211 1.00 91.75 89 ALA A CA 1
ATOM 718 C C . ALA A 1 89 ? -2.415 -16.664 -3.576 1.00 91.75 89 ALA A C 1
ATOM 720 O O . ALA A 1 89 ? -1.834 -17.044 -4.588 1.00 91.75 89 ALA A O 1
ATOM 721 N N . GLU A 1 90 ? -3.634 -16.130 -3.615 1.00 91.31 90 GLU A N 1
ATOM 722 C CA . GLU A 1 90 ? -4.354 -15.854 -4.854 1.00 91.31 90 GLU A CA 1
ATOM 723 C C . GLU A 1 90 ? -3.783 -14.642 -5.601 1.00 91.31 90 GLU A C 1
ATOM 725 O O . GLU A 1 90 ? -3.649 -14.702 -6.819 1.00 91.31 90 GLU A O 1
ATOM 730 N N . ILE A 1 91 ? -3.395 -13.580 -4.884 1.00 92.38 91 ILE A N 1
ATOM 731 C CA . ILE A 1 91 ? -2.762 -12.383 -5.465 1.00 92.38 91 ILE A CA 1
ATOM 732 C C . ILE A 1 91 ? -1.383 -12.711 -6.053 1.00 92.38 91 ILE A C 1
ATOM 734 O O . ILE A 1 91 ? -1.021 -12.233 -7.125 1.00 92.38 91 ILE A O 1
ATOM 738 N N . ALA A 1 92 ? -0.578 -13.502 -5.345 1.00 91.62 92 ALA A N 1
ATOM 739 C CA . ALA A 1 92 ? 0.763 -13.877 -5.786 1.00 91.62 92 ALA A CA 1
ATOM 740 C C . ALA A 1 92 ? 0.984 -15.391 -5.637 1.00 91.62 92 ALA A C 1
ATOM 742 O O . ALA A 1 92 ? 1.687 -15.823 -4.716 1.00 91.62 92 ALA A O 1
ATOM 743 N N . PRO A 1 93 ? 0.421 -16.210 -6.547 1.00 92.56 93 PRO A N 1
ATOM 744 C CA . PRO A 1 93 ? 0.633 -17.651 -6.538 1.00 92.56 93 PRO A CA 1
ATOM 745 C C . PRO A 1 93 ? 2.125 -17.993 -6.624 1.00 92.56 93 PRO A C 1
ATOM 747 O O . PRO A 1 93 ? 2.878 -17.246 -7.258 1.00 92.56 93 PRO A O 1
ATOM 750 N N . PRO A 1 94 ? 2.580 -19.140 -6.084 1.00 91.88 94 PRO A N 1
ATOM 751 C CA . PRO A 1 94 ? 3.999 -19.502 -6.080 1.00 91.88 94 PRO A CA 1
ATOM 752 C C . PRO A 1 94 ? 4.671 -19.409 -7.457 1.00 91.88 94 PRO A C 1
ATOM 754 O O . PRO A 1 94 ? 5.782 -18.901 -7.560 1.00 91.88 94 PRO A O 1
ATOM 757 N N . ALA A 1 95 ? 3.974 -19.809 -8.525 1.00 89.25 95 ALA A N 1
ATOM 758 C CA . ALA A 1 95 ? 4.465 -19.683 -9.898 1.00 89.25 95 ALA A CA 1
ATOM 759 C C . ALA A 1 95 ? 4.706 -18.220 -10.324 1.00 89.25 95 ALA A C 1
ATOM 761 O O . ALA A 1 95 ? 5.738 -17.915 -10.920 1.00 89.25 95 ALA A O 1
ATOM 762 N N . VAL A 1 96 ? 3.791 -17.307 -9.976 1.00 90.25 96 VAL A N 1
ATOM 763 C CA . VAL A 1 96 ? 3.934 -15.864 -10.232 1.00 90.25 96 VAL A CA 1
ATOM 764 C C . VAL A 1 96 ? 5.085 -15.304 -9.404 1.00 90.25 96 VAL A C 1
ATOM 766 O O . VAL A 1 96 ? 5.941 -14.609 -9.944 1.00 90.25 96 VAL A O 1
ATOM 769 N N . ALA A 1 97 ? 5.169 -15.656 -8.118 1.00 90.69 97 ALA A N 1
ATOM 770 C CA . ALA A 1 97 ? 6.260 -15.223 -7.250 1.00 90.69 97 ALA A CA 1
ATOM 771 C C . ALA A 1 97 ? 7.632 -15.662 -7.797 1.00 90.69 97 ALA A C 1
ATOM 773 O O . ALA A 1 97 ? 8.542 -14.840 -7.905 1.00 90.69 97 ALA A O 1
ATOM 774 N N . SER A 1 98 ? 7.773 -16.923 -8.221 1.00 92.25 98 SER A N 1
ATOM 775 C CA . SER A 1 98 ? 8.999 -17.426 -8.852 1.00 92.25 98 SER A CA 1
ATOM 776 C C . SER A 1 98 ? 9.338 -16.690 -10.150 1.00 92.25 98 SER A C 1
ATOM 778 O O . SER A 1 98 ? 10.502 -16.348 -10.363 1.00 92.25 98 SER A O 1
ATOM 780 N N . ALA A 1 99 ? 8.344 -16.393 -10.992 1.00 91.00 99 ALA A N 1
ATOM 781 C CA . ALA A 1 99 ? 8.552 -15.629 -12.220 1.00 91.00 99 ALA A CA 1
ATOM 782 C C . ALA A 1 99 ? 9.048 -14.203 -11.931 1.00 91.00 99 ALA A C 1
ATOM 784 O O . ALA A 1 99 ? 10.012 -13.750 -12.544 1.00 91.00 99 ALA A O 1
ATOM 785 N N . VAL A 1 100 ? 8.458 -13.509 -10.953 1.00 92.69 100 VAL A N 1
ATOM 786 C CA . VAL A 1 100 ? 8.901 -12.165 -10.548 1.00 92.69 100 VAL A CA 1
ATOM 787 C C . VAL A 1 100 ? 10.340 -12.182 -10.036 1.00 92.69 100 VAL A C 1
ATOM 789 O O . VAL A 1 100 ? 11.124 -11.300 -10.387 1.00 92.69 100 VAL A O 1
ATOM 792 N N . VAL A 1 101 ? 10.704 -13.177 -9.222 1.00 92.81 101 VAL A N 1
ATOM 793 C CA . VAL A 1 101 ? 12.079 -13.337 -8.722 1.00 92.81 101 VAL A CA 1
ATOM 794 C C . VAL A 1 101 ? 13.051 -13.530 -9.889 1.00 92.81 101 VAL A C 1
ATOM 796 O O . VAL A 1 101 ? 14.075 -12.851 -9.940 1.00 92.81 101 VAL A O 1
ATOM 799 N N . ALA A 1 102 ? 12.710 -14.383 -10.860 1.00 92.06 102 ALA A N 1
ATOM 800 C CA . ALA A 1 102 ? 13.524 -14.607 -12.057 1.00 92.06 102 ALA A CA 1
ATOM 801 C C . ALA A 1 102 ? 13.670 -13.345 -12.931 1.00 92.06 102 ALA A C 1
ATOM 803 O O . ALA A 1 102 ? 14.711 -13.142 -13.551 1.00 92.06 102 ALA A O 1
ATOM 804 N N . LEU A 1 103 ? 12.661 -12.469 -12.937 1.00 91.19 103 LEU A N 1
ATOM 805 C CA . LEU A 1 103 ? 12.665 -11.178 -13.636 1.00 91.19 103 LEU A CA 1
ATOM 806 C C . LEU A 1 103 ? 13.361 -10.049 -12.850 1.00 91.19 103 LEU A C 1
ATOM 808 O O . LEU A 1 103 ? 13.303 -8.888 -13.253 1.00 91.19 103 LEU A O 1
ATOM 812 N N . GLY A 1 104 ? 14.025 -10.354 -11.730 1.00 90.88 104 GLY A N 1
ATOM 813 C CA . GLY A 1 104 ? 14.767 -9.362 -10.947 1.00 90.88 104 GLY A CA 1
ATOM 814 C C . GLY A 1 104 ? 13.906 -8.556 -9.972 1.00 90.88 104 GLY A C 1
ATOM 815 O O . GLY A 1 104 ? 14.283 -7.457 -9.571 1.00 90.88 104 GLY A O 1
ATOM 816 N N . GLY A 1 105 ? 12.745 -9.083 -9.576 1.00 87.56 105 GLY A N 1
ATOM 817 C CA . GLY A 1 105 ? 11.939 -8.547 -8.477 1.00 87.56 105 GLY A CA 1
ATOM 818 C C . GLY A 1 105 ? 10.974 -7.419 -8.845 1.00 87.56 105 GLY A C 1
ATOM 819 O O . GLY A 1 105 ? 10.276 -6.917 -7.965 1.00 87.56 105 GLY A O 1
ATOM 820 N N . THR A 1 106 ? 10.901 -7.028 -10.119 1.00 91.44 106 THR A N 1
ATOM 821 C CA . THR A 1 106 ? 9.951 -6.025 -10.618 1.00 91.44 106 THR A CA 1
ATOM 822 C C . THR A 1 106 ? 9.290 -6.526 -11.893 1.00 91.44 106 THR A C 1
ATOM 824 O O . THR A 1 106 ? 9.974 -6.801 -12.873 1.00 91.44 106 THR A O 1
ATOM 827 N N . ALA A 1 107 ? 7.962 -6.629 -11.896 1.00 93.50 107 ALA A N 1
ATOM 828 C CA . ALA A 1 107 ? 7.200 -7.074 -13.059 1.00 93.50 107 ALA A CA 1
ATOM 829 C C . ALA A 1 107 ? 5.738 -6.615 -12.976 1.00 93.50 107 ALA A C 1
ATOM 831 O O . ALA A 1 107 ? 5.221 -6.339 -11.892 1.00 93.50 107 ALA A O 1
ATOM 832 N N . GLN A 1 108 ? 5.075 -6.563 -14.128 1.00 93.81 108 GLN A N 1
ATOM 833 C CA . GLN A 1 108 ? 3.621 -6.503 -14.236 1.00 93.81 108 GLN A CA 1
ATOM 834 C C . GLN A 1 108 ? 3.165 -7.826 -14.851 1.00 93.81 108 GLN A C 1
ATOM 836 O O . GLN A 1 108 ? 3.656 -8.187 -15.919 1.00 93.81 108 GLN A O 1
ATOM 841 N N . ILE A 1 109 ? 2.310 -8.570 -14.149 1.00 91.94 109 ILE A N 1
ATOM 842 C CA . ILE A 1 109 ? 1.941 -9.941 -14.524 1.00 91.94 109 ILE A CA 1
ATOM 843 C C . ILE A 1 109 ? 0.435 -10.110 -14.393 1.00 91.94 109 ILE A C 1
ATOM 845 O O . ILE A 1 109 ? -0.142 -9.745 -13.369 1.00 91.94 109 ILE A O 1
ATOM 849 N N . ASP A 1 110 ? -0.173 -10.706 -15.412 1.00 91.88 110 ASP A N 1
ATOM 850 C CA . ASP A 1 110 ? -1.560 -11.147 -15.360 1.00 91.88 110 ASP A CA 1
ATOM 851 C C . ASP A 1 110 ? -1.638 -12.501 -14.656 1.00 91.88 110 ASP A C 1
ATOM 853 O O . ASP A 1 110 ? -0.948 -13.462 -15.008 1.00 91.88 110 ASP A O 1
ATOM 857 N N . VAL A 1 111 ? -2.467 -12.557 -13.623 1.00 90.56 111 VAL A N 1
ATOM 858 C CA . VAL A 1 111 ? -2.630 -13.701 -12.739 1.00 90.56 111 VAL A CA 1
ATOM 859 C C . VAL A 1 111 ? -4.001 -14.315 -13.001 1.00 90.56 111 VAL A C 1
ATOM 861 O O . VAL A 1 111 ? -5.025 -13.693 -12.701 1.00 90.56 111 VAL A O 1
ATOM 864 N N . PRO A 1 112 ? -4.064 -15.539 -13.551 1.00 87.00 112 PRO A N 1
ATOM 865 C CA . PRO A 1 112 ? -5.308 -16.285 -13.577 1.00 87.00 112 PRO A CA 1
ATOM 866 C C . PRO A 1 112 ? -5.657 -16.696 -12.143 1.00 87.00 112 PRO A C 1
ATOM 868 O O . PRO A 1 112 ? -4.868 -17.364 -11.473 1.00 87.00 112 PRO A O 1
ATOM 871 N N . ALA A 1 113 ? -6.835 -16.297 -11.670 1.00 83.50 113 ALA A N 1
ATOM 872 C CA . ALA A 1 113 ? -7.265 -16.531 -10.297 1.00 83.50 113 ALA A CA 1
ATOM 873 C C . ALA A 1 113 ? -8.679 -17.106 -10.239 1.00 83.50 113 ALA A C 1
ATOM 875 O O . ALA A 1 113 ? -9.475 -16.957 -11.171 1.00 83.50 113 ALA A O 1
ATOM 876 N N . LYS A 1 114 ? -8.996 -17.770 -9.125 1.00 81.69 114 LYS A N 1
ATOM 877 C CA . LYS A 1 114 ? -10.286 -18.441 -8.927 1.00 81.69 114 LYS A CA 1
ATOM 878 C C . LYS A 1 114 ? -11.442 -17.441 -8.952 1.00 81.69 114 LYS A C 1
ATOM 880 O O . LYS A 1 114 ? -12.511 -17.770 -9.461 1.00 81.69 114 LYS A O 1
ATOM 885 N N . HIS A 1 115 ? -11.221 -16.238 -8.427 1.00 82.50 115 HIS A N 1
ATOM 886 C CA . HIS A 1 115 ? -12.228 -15.181 -8.355 1.00 82.50 115 HIS A CA 1
ATOM 887 C C . HIS A 1 115 ? -12.128 -14.162 -9.502 1.00 82.50 115 HIS A C 1
ATOM 889 O O . HIS A 1 115 ? -12.706 -13.082 -9.413 1.00 82.50 115 HIS A O 1
ATOM 895 N N . GLY A 1 116 ? -11.438 -14.521 -10.588 1.00 84.56 116 GLY A N 1
ATOM 896 C CA . GLY A 1 116 ? -11.286 -13.702 -11.788 1.00 84.56 116 GLY A CA 1
ATOM 897 C C . GLY A 1 116 ? -9.824 -13.349 -12.078 1.00 84.56 116 GLY A C 1
ATOM 898 O O . GLY A 1 116 ? -9.001 -13.296 -11.157 1.00 84.56 116 GLY A O 1
ATOM 899 N N . PRO A 1 117 ? -9.469 -13.136 -13.357 1.00 89.56 117 PRO A N 1
ATOM 900 C CA . PRO A 1 117 ? -8.133 -12.687 -13.711 1.00 89.56 117 PRO A CA 1
ATOM 901 C C . PRO A 1 117 ? -7.872 -11.294 -13.130 1.00 89.56 117 PRO A C 1
ATOM 903 O O . PRO A 1 117 ? -8.761 -10.443 -13.066 1.00 89.56 117 PRO A O 1
ATOM 906 N N . HIS A 1 118 ? -6.639 -11.058 -12.708 1.00 91.44 118 HIS A N 1
ATOM 907 C CA . HIS A 1 118 ? -6.214 -9.750 -12.231 1.00 91.44 118 HIS A CA 1
ATOM 908 C C . HIS A 1 118 ? -4.753 -9.504 -12.592 1.00 91.44 118 HIS A C 1
ATOM 910 O O . HIS A 1 118 ? -3.958 -10.434 -12.683 1.00 91.44 118 HIS A O 1
ATOM 916 N N . THR A 1 119 ? -4.377 -8.244 -12.760 1.00 93.00 119 THR A N 1
ATOM 917 C CA . THR A 1 119 ? -2.992 -7.849 -13.007 1.00 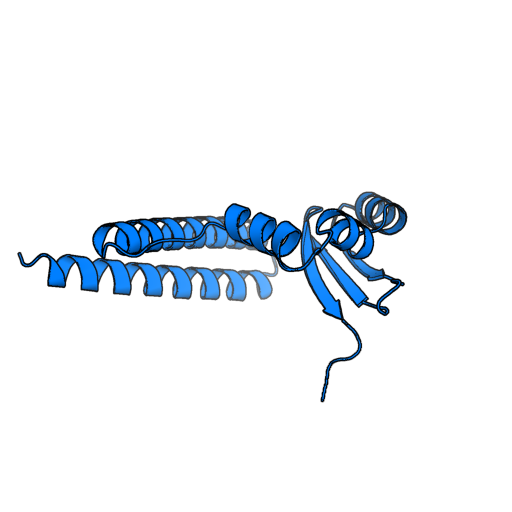93.00 119 THR A CA 1
ATOM 918 C C . THR A 1 119 ? -2.349 -7.403 -11.704 1.00 93.00 119 THR A C 1
ATOM 920 O O . THR A 1 119 ? -2.862 -6.515 -11.018 1.00 93.00 119 THR A O 1
ATOM 923 N N . VAL A 1 120 ? -1.183 -7.953 -11.377 1.00 94.00 120 VAL A N 1
ATOM 924 C CA . VAL A 1 120 ? -0.361 -7.480 -10.259 1.00 94.00 120 VAL A CA 1
ATOM 925 C C . VAL A 1 120 ? 0.827 -6.676 -10.758 1.00 94.00 120 VAL A C 1
ATOM 927 O O . VAL A 1 120 ? 1.517 -7.063 -11.699 1.00 94.00 120 VAL A O 1
ATOM 930 N N . VAL A 1 121 ? 1.095 -5.553 -10.094 1.00 93.12 121 VAL A N 1
ATOM 931 C CA . VAL A 1 121 ? 2.330 -4.784 -10.260 1.00 93.12 121 VAL A CA 1
ATOM 932 C C . VAL A 1 121 ? 3.209 -5.044 -9.050 1.00 93.12 121 VAL A C 1
ATOM 934 O O . VAL A 1 121 ? 2.854 -4.681 -7.925 1.00 93.12 121 VAL A O 1
ATOM 937 N N . VAL A 1 122 ? 4.373 -5.639 -9.290 1.00 94.44 122 VAL A N 1
ATOM 938 C CA . VAL A 1 122 ? 5.371 -5.952 -8.267 1.00 94.44 122 VAL A CA 1
ATOM 939 C C . VAL A 1 122 ? 6.581 -5.047 -8.435 1.00 94.44 122 VAL A C 1
ATOM 941 O O . VAL A 1 122 ? 7.050 -4.830 -9.553 1.00 94.44 122 VAL A O 1
ATOM 944 N N . LYS A 1 123 ? 7.078 -4.500 -7.325 1.00 89.06 123 LYS A N 1
ATOM 945 C CA . LYS A 1 123 ? 8.302 -3.692 -7.256 1.00 89.06 123 LYS A CA 1
ATOM 946 C C . LYS A 1 123 ? 9.104 -4.117 -6.042 1.00 89.06 123 LYS A C 1
ATOM 948 O O . LYS A 1 123 ? 8.545 -4.174 -4.951 1.00 89.06 123 LYS A O 1
ATOM 953 N N . ASP A 1 124 ? 10.386 -4.402 -6.234 1.00 90.44 124 ASP A N 1
ATOM 954 C CA . ASP A 1 124 ? 11.292 -4.862 -5.175 1.00 90.44 124 ASP A CA 1
ATOM 955 C C . ASP A 1 124 ? 10.700 -6.031 -4.355 1.00 90.44 124 ASP A C 1
ATOM 957 O O . ASP A 1 124 ? 10.752 -6.038 -3.128 1.00 90.44 124 ASP A O 1
ATOM 961 N N . LEU A 1 125 ? 10.097 -7.009 -5.048 1.00 91.44 125 LEU A N 1
ATOM 962 C CA . LEU A 1 125 ? 9.402 -8.177 -4.477 1.00 91.44 125 LEU A CA 1
ATOM 963 C C . LEU A 1 125 ? 8.133 -7.860 -3.659 1.00 91.44 125 LEU A C 1
ATOM 965 O O . LEU A 1 125 ? 7.587 -8.744 -3.002 1.00 91.44 125 LEU A O 1
ATOM 969 N N . VAL A 1 126 ? 7.619 -6.630 -3.729 1.00 91.56 126 VAL A N 1
ATOM 970 C CA . VAL A 1 126 ? 6.385 -6.203 -3.057 1.00 91.56 126 VAL A CA 1
ATOM 971 C C . VAL A 1 126 ? 5.287 -5.932 -4.080 1.00 91.56 126 VAL A C 1
ATOM 973 O O . VAL A 1 126 ? 5.471 -5.145 -5.011 1.00 91.56 126 VAL A O 1
ATOM 976 N N . VAL A 1 127 ? 4.119 -6.554 -3.903 1.00 92.00 127 VAL A N 1
ATOM 977 C CA . VAL A 1 127 ? 2.916 -6.210 -4.676 1.00 92.00 127 VAL A CA 1
ATOM 978 C C . VAL A 1 127 ? 2.478 -4.804 -4.268 1.00 92.00 127 VAL A C 1
ATOM 980 O O . VAL A 1 127 ? 2.094 -4.572 -3.125 1.00 92.00 127 VAL A O 1
ATOM 983 N N . VAL A 1 128 ? 2.558 -3.851 -5.196 1.00 93.19 128 VAL A N 1
ATOM 984 C CA . VAL A 1 128 ? 2.212 -2.441 -4.943 1.00 93.19 128 VAL A CA 1
ATOM 985 C C . VAL A 1 128 ? 0.860 -2.053 -5.523 1.00 93.19 128 VAL A C 1
ATOM 987 O O . VAL A 1 128 ? 0.309 -1.009 -5.174 1.00 93.19 128 VAL A O 1
ATOM 990 N N . THR A 1 129 ? 0.336 -2.840 -6.460 1.00 91.81 129 THR A N 1
ATOM 991 C CA . THR A 1 129 ? -0.963 -2.594 -7.088 1.00 91.81 129 THR A CA 1
ATOM 992 C C . THR A 1 129 ? -1.545 -3.909 -7.584 1.00 91.81 129 THR A C 1
ATOM 994 O O . THR A 1 129 ? -0.811 -4.744 -8.109 1.00 91.81 129 THR A O 1
ATOM 997 N N . VAL A 1 130 ? -2.856 -4.064 -7.424 1.00 92.19 130 VAL A N 1
ATOM 998 C CA . VAL A 1 130 ? -3.652 -5.156 -7.987 1.00 92.19 130 VAL A CA 1
ATOM 999 C C . VAL A 1 130 ? -4.784 -4.509 -8.782 1.00 92.19 130 VAL A C 1
ATOM 1001 O O . VAL A 1 130 ? -5.531 -3.704 -8.226 1.00 92.19 130 VAL A O 1
ATOM 1004 N N . TYR A 1 131 ? -4.885 -4.818 -10.071 1.00 89.31 131 TYR A N 1
ATOM 1005 C CA . TYR A 1 131 ? -5.987 -4.413 -10.939 1.00 89.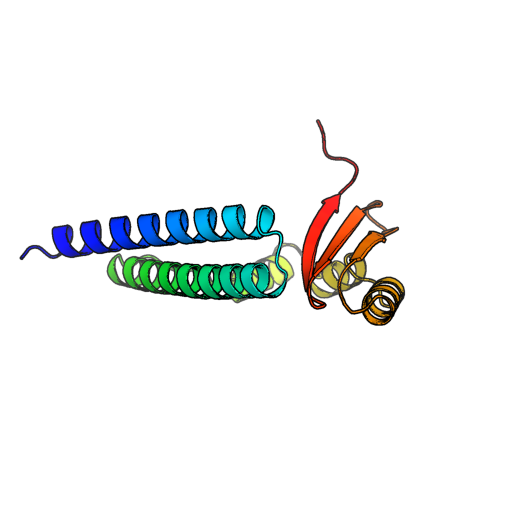31 131 TYR A CA 1
ATOM 1006 C C . TYR A 1 131 ? -6.869 -5.632 -11.183 1.00 89.31 131 TYR A C 1
ATOM 1008 O O . TYR A 1 131 ? -6.416 -6.594 -11.791 1.00 89.31 131 TYR A O 1
ATOM 1016 N N . ALA A 1 132 ? -8.107 -5.616 -10.700 1.00 82.25 132 ALA A N 1
ATOM 1017 C CA . ALA A 1 132 ? -9.081 -6.632 -11.081 1.00 82.25 132 ALA A CA 1
ATOM 1018 C C . ALA A 1 132 ? -9.719 -6.218 -12.413 1.00 82.25 132 ALA A C 1
ATOM 1020 O O . ALA A 1 132 ? -10.284 -5.124 -12.499 1.00 82.25 132 ALA A O 1
ATOM 1021 N N . ASP A 1 133 ? -9.638 -7.070 -13.435 1.00 65.56 133 ASP A N 1
ATOM 1022 C CA . ASP A 1 133 ? -10.415 -6.863 -14.655 1.00 65.56 133 ASP A CA 1
ATOM 1023 C C . ASP A 1 133 ? -11.879 -7.200 -14.340 1.00 65.56 133 ASP A C 1
ATOM 1025 O O . ASP A 1 133 ? -12.244 -8.361 -14.163 1.00 65.56 133 ASP A O 1
ATOM 1029 N N . GLY A 1 134 ? -12.714 -6.163 -14.219 1.00 53.12 134 GLY A N 1
ATOM 1030 C CA . GLY A 1 134 ? -14.159 -6.303 -14.011 1.00 53.12 134 GLY A CA 1
ATOM 1031 C C . GLY A 1 134 ? -14.695 -5.730 -12.699 1.00 53.12 134 GLY A C 1
ATOM 1032 O O . GLY A 1 134 ? -15.218 -6.460 -11.864 1.00 53.12 134 GLY A O 1
ATOM 1033 N N . ALA A 1 135 ? -14.643 -4.405 -12.557 1.00 41.06 135 ALA A N 1
ATOM 1034 C CA . ALA A 1 135 ? -15.642 -3.629 -11.812 1.00 41.06 135 ALA A CA 1
ATOM 1035 C C . ALA A 1 135 ? -15.704 -2.186 -12.352 1.00 41.06 135 ALA A C 1
ATOM 1037 O O . ALA A 1 135 ? -15.583 -1.215 -11.608 1.00 41.06 135 ALA A O 1
ATOM 1038 N N . ALA A 1 136 ? -15.853 -2.043 -13.672 1.00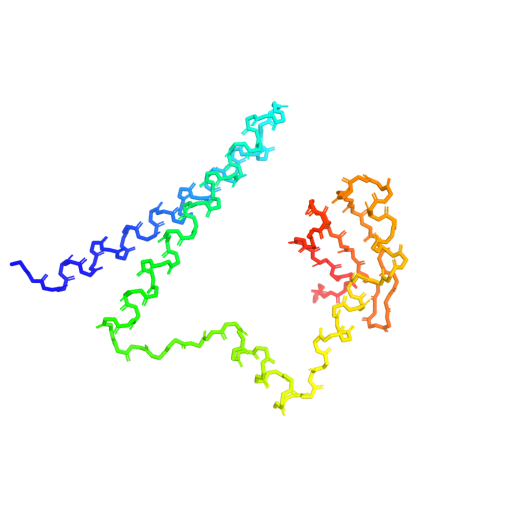 35.47 136 ALA A N 1
ATOM 1039 C CA . ALA A 1 136 ? -16.515 -0.872 -14.232 1.00 35.47 136 ALA A CA 1
ATOM 1040 C C . ALA A 1 136 ? -18.004 -1.231 -14.313 1.00 35.47 136 ALA A C 1
ATOM 1042 O O . ALA A 1 136 ? -18.381 -2.141 -15.050 1.00 35.47 136 ALA A O 1
ATOM 1043 N N . SER A 1 137 ? -18.788 -0.587 -13.450 1.00 36.56 137 SER A N 1
ATOM 1044 C CA . SER A 1 137 ? -20.250 -0.494 -13.519 1.00 36.56 137 SER A CA 1
ATOM 1045 C C . SER A 1 137 ? -20.734 -0.051 -14.892 1.00 36.56 137 SER A C 1
ATOM 1047 O O . SER A 1 137 ? -20.084 0.884 -15.420 1.00 36.56 137 SER A O 1
#

Foldseek 3Di:
DDPVVVLVVLLVVLVVLLVQLVVLQVVLVVDPDPVSSVVSPVSSVVSNVVSVVSVVVSCVVVVHDDQDPVNVVVCCCPVVVDPVVVVVCQLQPPVNLVVCVVVVFFDWDWGQGPVAIWIFTTDNVDGPDIGGDDDPD

Radius of gyration: 19.46 Å; chains: 1; bounding box: 40×49×40 Å